Protein AF-A0A3D6B4K8-F1 (afdb_monomer)

Structure (mmCIF, N/CA/C/O backbone):
data_AF-A0A3D6B4K8-F1
#
_entry.id   AF-A0A3D6B4K8-F1
#
loop_
_atom_site.group_PDB
_atom_site.id
_atom_site.type_symbol
_atom_site.label_atom_id
_atom_site.label_alt_id
_atom_site.label_comp_id
_atom_site.label_asym_id
_atom_site.label_entity_id
_atom_site.label_seq_id
_atom_site.pdbx_PDB_ins_code
_atom_site.Cartn_x
_atom_site.Cartn_y
_atom_site.Cartn_z
_atom_site.occupancy
_atom_site.B_iso_or_equiv
_atom_site.auth_seq_id
_atom_site.auth_comp_id
_atom_site.auth_asym_id
_atom_site.auth_atom_id
_atom_site.pdbx_PDB_model_num
ATOM 1 N N . MET A 1 1 ? 8.023 9.685 6.694 1.00 73.88 1 MET A N 1
ATOM 2 C CA . MET A 1 1 ? 7.118 8.566 6.318 1.00 73.88 1 MET A CA 1
ATOM 3 C C . MET A 1 1 ? 6.332 8.925 5.067 1.00 73.88 1 MET A C 1
ATOM 5 O O . MET A 1 1 ? 6.423 8.193 4.092 1.00 73.88 1 MET A O 1
ATOM 9 N N . GLU A 1 2 ? 5.663 10.080 5.051 1.00 81.56 2 GLU A N 1
ATOM 10 C CA . GLU A 1 2 ? 4.970 10.606 3.863 1.00 81.56 2 GLU A CA 1
ATOM 11 C C . GLU A 1 2 ? 5.899 10.799 2.653 1.00 81.56 2 GLU A C 1
ATOM 13 O O . GLU A 1 2 ? 5.545 10.371 1.562 1.00 81.56 2 GLU A O 1
ATOM 18 N N . GLU A 1 3 ? 7.126 11.298 2.847 1.00 87.25 3 GLU A N 1
ATOM 19 C CA . GLU A 1 3 ? 8.135 11.422 1.772 1.00 87.25 3 GLU A CA 1
ATOM 20 C C . GLU A 1 3 ? 8.535 10.081 1.133 1.00 87.25 3 GLU A C 1
ATOM 22 O O . GLU A 1 3 ? 8.880 10.007 -0.043 1.00 87.25 3 GLU A O 1
ATOM 27 N N . ARG A 1 4 ? 8.483 8.981 1.896 1.00 89.56 4 ARG A N 1
ATOM 28 C CA . ARG A 1 4 ? 8.728 7.646 1.332 1.00 89.56 4 ARG A CA 1
ATOM 29 C C . ARG A 1 4 ? 7.516 7.174 0.537 1.00 89.56 4 ARG A C 1
ATOM 31 O O . ARG A 1 4 ? 7.676 6.591 -0.524 1.00 89.56 4 ARG A O 1
ATOM 38 N N . LEU A 1 5 ? 6.306 7.448 1.020 1.00 92.44 5 LEU A N 1
ATOM 39 C CA . LEU A 1 5 ? 5.066 7.067 0.341 1.00 92.44 5 LEU A CA 1
ATOM 40 C C . LEU A 1 5 ? 4.801 7.887 -0.931 1.00 92.44 5 LEU A C 1
ATOM 42 O O . LEU A 1 5 ? 4.133 7.390 -1.834 1.00 92.44 5 LEU A O 1
ATOM 46 N N . SER A 1 6 ? 5.322 9.112 -1.034 1.00 94.62 6 SER A N 1
ATOM 47 C CA . SER A 1 6 ? 5.184 9.946 -2.236 1.00 94.62 6 SER A CA 1
ATOM 48 C C . SER A 1 6 ? 6.057 9.484 -3.407 1.00 94.62 6 SER A C 1
ATOM 50 O O . SER A 1 6 ? 5.775 9.840 -4.546 1.00 94.62 6 SER A O 1
ATOM 52 N N . THR A 1 7 ? 7.090 8.677 -3.148 1.00 95.75 7 THR A N 1
ATOM 53 C CA . THR A 1 7 ? 8.000 8.137 -4.178 1.00 95.75 7 THR A CA 1
ATOM 54 C C . THR A 1 7 ? 7.673 6.698 -4.581 1.00 95.75 7 THR A C 1
ATOM 56 O O . THR A 1 7 ? 8.218 6.190 -5.559 1.00 95.75 7 THR A O 1
ATOM 59 N N . ILE A 1 8 ? 6.761 6.042 -3.859 1.00 95.81 8 ILE A N 1
ATOM 60 C CA . ILE A 1 8 ? 6.277 4.695 -4.167 1.00 95.81 8 ILE A CA 1
ATOM 61 C C . ILE A 1 8 ? 5.061 4.807 -5.085 1.00 95.81 8 ILE A C 1
ATOM 63 O O . ILE A 1 8 ? 4.076 5.449 -4.725 1.00 95.81 8 ILE A O 1
ATOM 67 N N . TYR A 1 9 ? 5.107 4.133 -6.231 1.00 96.38 9 TYR A N 1
ATOM 68 C CA . TYR A 1 9 ? 4.005 4.085 -7.190 1.00 96.38 9 TYR A CA 1
ATOM 69 C C . TYR A 1 9 ? 3.294 2.733 -7.138 1.00 96.38 9 TYR A C 1
ATOM 71 O O . TYR A 1 9 ? 3.931 1.679 -7.148 1.00 96.38 9 TYR A O 1
ATOM 79 N N . LEU A 1 10 ? 1.964 2.776 -7.086 1.00 95.94 10 LEU A N 1
ATOM 80 C CA . LEU A 1 10 ? 1.107 1.612 -7.280 1.00 95.94 10 LEU A CA 1
ATOM 81 C C . LEU A 1 10 ? 1.034 1.263 -8.770 1.00 95.94 10 LEU A C 1
ATOM 83 O O . LEU A 1 10 ? 1.294 2.093 -9.640 1.00 95.94 10 LEU A O 1
ATOM 87 N N . VAL A 1 11 ? 0.591 0.043 -9.067 1.00 95.69 11 VAL A N 1
ATOM 88 C CA . VAL A 1 11 ? 0.373 -0.450 -10.439 1.00 95.69 11 VAL A CA 1
ATOM 89 C C . VAL A 1 11 ? -0.612 0.433 -11.215 1.00 95.69 11 VAL A C 1
ATOM 91 O O . VAL A 1 11 ? -0.486 0.579 -12.426 1.00 95.69 11 VAL A O 1
ATOM 94 N N . SER A 1 12 ? -1.565 1.067 -10.528 1.00 92.81 12 SER A N 1
ATOM 95 C CA . SER A 1 12 ? -2.515 2.010 -11.130 1.00 92.81 12 SER A CA 1
ATOM 96 C C . SER A 1 12 ? -1.906 3.369 -11.508 1.00 92.81 12 SER A C 1
ATOM 98 O O . SER A 1 12 ? -2.605 4.209 -12.065 1.00 92.81 12 SER A O 1
ATOM 100 N N . GLY A 1 13 ? -0.629 3.614 -11.196 1.00 94.19 13 GLY A N 1
ATOM 101 C CA . GLY A 1 13 ? 0.067 4.875 -11.461 1.00 94.19 13 GLY A CA 1
ATOM 102 C C . GLY A 1 13 ? -0.116 5.948 -10.383 1.00 94.19 13 GLY A C 1
ATOM 103 O O . GLY A 1 13 ? 0.564 6.970 -10.429 1.00 94.19 13 GLY A O 1
ATOM 104 N N . GLN A 1 14 ? -0.981 5.728 -9.387 1.00 95.19 14 GLN A N 1
ATOM 105 C CA . GLN A 1 14 ? -1.076 6.608 -8.216 1.00 95.19 14 GLN A CA 1
ATOM 106 C C . GLN A 1 14 ? 0.091 6.376 -7.250 1.00 95.19 14 GLN A C 1
ATOM 108 O O . GLN A 1 14 ? 0.613 5.266 -7.137 1.00 95.19 14 GLN A O 1
ATOM 113 N N . THR A 1 15 ? 0.465 7.402 -6.492 1.00 97.06 15 THR A N 1
ATOM 114 C CA . THR A 1 15 ? 1.430 7.240 -5.397 1.00 97.06 15 THR A CA 1
ATOM 115 C C . THR A 1 15 ? 0.802 6.492 -4.219 1.00 97.06 15 THR A C 1
ATOM 117 O O . THR A 1 15 ? -0.406 6.576 -3.972 1.00 97.06 15 THR A O 1
ATOM 120 N N . ALA A 1 16 ? 1.623 5.801 -3.430 1.00 96.62 16 ALA A N 1
ATOM 121 C CA . ALA A 1 16 ? 1.182 5.171 -2.189 1.00 96.62 16 ALA A CA 1
ATOM 122 C C . ALA A 1 16 ? 0.613 6.202 -1.207 1.00 96.62 16 ALA A C 1
ATOM 124 O O . ALA A 1 16 ? -0.358 5.914 -0.512 1.00 96.62 16 ALA A O 1
ATOM 125 N N . LEU A 1 17 ? 1.151 7.426 -1.191 1.00 97.06 17 LEU A N 1
ATOM 126 C CA . LEU A 1 17 ? 0.599 8.511 -0.382 1.00 97.06 17 LEU A CA 1
ATOM 127 C C . LEU A 1 17 ? -0.835 8.863 -0.807 1.00 97.06 17 LEU A C 1
ATOM 129 O O . LEU A 1 17 ? -1.713 8.942 0.050 1.00 97.06 17 LEU A O 1
ATOM 133 N N . GLN A 1 18 ? -1.098 9.018 -2.111 1.00 96.31 18 GLN A N 1
ATOM 134 C CA . GLN A 1 18 ? -2.452 9.266 -2.630 1.00 96.31 18 GLN A CA 1
ATOM 135 C C . GLN A 1 18 ? -3.413 8.132 -2.265 1.00 96.31 18 GLN A C 1
ATOM 137 O O . GLN A 1 18 ? -4.508 8.394 -1.768 1.00 96.31 18 GLN A O 1
ATOM 142 N N . TYR A 1 19 ? -2.983 6.880 -2.434 1.00 95.50 19 TYR A N 1
ATOM 143 C CA . TYR A 1 19 ? -3.766 5.715 -2.027 1.00 95.50 19 TYR A CA 1
ATOM 144 C C . TYR A 1 19 ? -4.125 5.768 -0.534 1.00 95.50 19 TYR A C 1
ATOM 146 O O . TYR A 1 19 ? -5.298 5.696 -0.171 1.00 95.50 19 TYR A O 1
ATOM 154 N N . ILE A 1 20 ? -3.141 5.977 0.345 1.00 95.62 20 ILE A N 1
ATOM 155 C CA . ILE A 1 20 ? -3.355 6.031 1.799 1.00 95.62 20 ILE A CA 1
ATOM 156 C C . ILE A 1 20 ? -4.257 7.200 2.207 1.00 95.62 20 ILE A C 1
ATOM 158 O O . ILE A 1 20 ? -5.073 7.060 3.121 1.00 95.62 20 ILE A O 1
ATOM 162 N N . MET A 1 21 ? -4.161 8.342 1.528 1.00 95.38 21 MET A N 1
ATOM 163 C CA . MET A 1 21 ? -5.035 9.485 1.793 1.00 95.38 21 MET A CA 1
ATOM 164 C C . MET A 1 21 ? -6.501 9.188 1.456 1.00 95.38 21 MET A C 1
ATOM 166 O O . MET A 1 21 ? -7.384 9.628 2.201 1.00 95.38 21 MET A O 1
ATOM 170 N N . ASN A 1 22 ? -6.747 8.379 0.419 1.00 94.50 22 ASN A N 1
ATOM 171 C CA . ASN A 1 22 ? -8.078 7.901 0.032 1.00 94.50 22 ASN A CA 1
ATOM 172 C C . ASN A 1 22 ? -8.617 6.795 0.958 1.00 94.50 22 ASN A C 1
ATOM 174 O O . ASN A 1 22 ? -9.829 6.607 1.068 1.00 94.50 22 ASN A O 1
ATOM 178 N N . VAL A 1 23 ? -7.742 6.081 1.671 1.00 92.94 23 VAL A N 1
ATOM 179 C CA . VAL A 1 23 ? -8.139 5.085 2.672 1.00 92.94 23 VAL A CA 1
ATOM 180 C C . VAL A 1 23 ? -8.680 5.773 3.935 1.00 92.94 23 VAL A C 1
ATOM 182 O O . VAL A 1 23 ? -8.135 6.764 4.437 1.00 92.94 23 VAL A O 1
ATOM 185 N N . SER A 1 24 ? -9.761 5.211 4.494 1.00 94.56 24 SER A N 1
ATOM 186 C CA . SER A 1 24 ? -10.345 5.670 5.763 1.00 94.56 24 SER A CA 1
ATOM 187 C C . SER A 1 24 ? -9.287 5.723 6.867 1.00 94.56 24 SER A C 1
ATOM 189 O O . SER A 1 24 ? -8.502 4.789 7.024 1.00 94.56 24 SER A O 1
ATOM 191 N N . ARG A 1 25 ? -9.297 6.790 7.680 1.00 94.88 25 ARG A N 1
ATOM 192 C CA . ARG A 1 25 ? -8.262 7.068 8.694 1.00 94.88 25 ARG A CA 1
ATOM 193 C C . ARG A 1 25 ? -7.936 5.864 9.586 1.00 94.88 25 ARG A C 1
ATOM 195 O O . ARG A 1 25 ? -6.763 5.628 9.854 1.00 94.88 25 ARG A O 1
ATOM 202 N N . LYS A 1 26 ? -8.948 5.081 9.981 1.00 95.06 26 LYS A N 1
ATOM 203 C CA . LYS A 1 26 ? -8.788 3.884 10.829 1.00 95.06 26 LYS A CA 1
ATOM 204 C C . LYS A 1 26 ? -7.982 2.746 10.188 1.00 95.06 26 LYS A C 1
ATOM 206 O O . LYS A 1 26 ? -7.480 1.897 10.908 1.00 95.06 26 LYS A O 1
ATOM 211 N N . TYR A 1 27 ? -7.849 2.726 8.862 1.00 93.38 27 TYR A N 1
ATOM 212 C CA . TYR A 1 27 ? -7.113 1.694 8.126 1.00 93.38 27 TYR A CA 1
ATOM 213 C C . TYR A 1 27 ? -5.788 2.192 7.542 1.00 93.38 27 TYR A C 1
ATOM 215 O O . TYR A 1 27 ? -5.060 1.413 6.941 1.00 93.38 27 TYR A O 1
ATOM 223 N N . ARG A 1 28 ? -5.442 3.476 7.698 1.00 95.12 28 ARG A N 1
ATOM 224 C CA . ARG A 1 28 ? -4.232 4.034 7.074 1.00 95.12 28 ARG A CA 1
ATOM 225 C C . ARG A 1 28 ? -2.954 3.390 7.583 1.00 95.12 28 ARG A C 1
ATOM 227 O O . ARG A 1 28 ? -2.061 3.140 6.783 1.00 95.12 28 ARG A O 1
ATOM 234 N N . GLN A 1 29 ? -2.877 3.109 8.883 1.00 95.25 29 GLN A N 1
ATOM 235 C CA . GLN A 1 29 ? -1.705 2.461 9.467 1.00 95.25 29 GLN A CA 1
ATOM 236 C C . GLN A 1 29 ? -1.5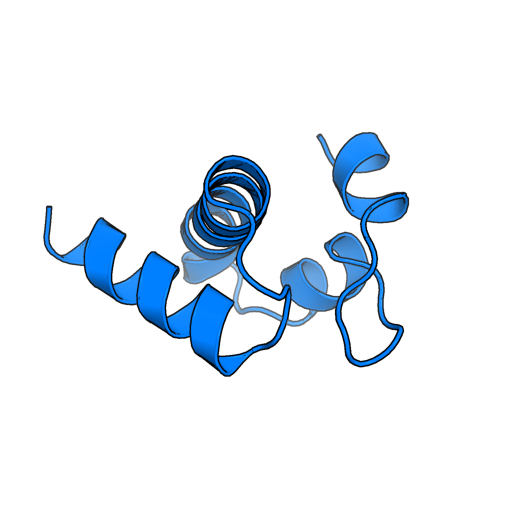07 1.065 8.869 1.00 95.25 29 GLN A C 1
ATOM 238 O O . GLN A 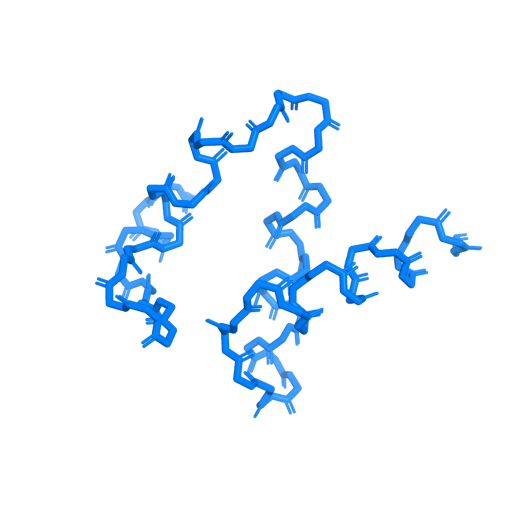1 29 ? -0.483 0.818 8.242 1.00 95.25 29 GLN A O 1
ATOM 243 N N . ILE A 1 30 ? -2.528 0.207 8.951 1.00 96.38 30 ILE A N 1
ATOM 244 C CA . ILE A 1 30 ? -2.443 -1.165 8.437 1.00 96.38 30 ILE A CA 1
ATOM 245 C C . ILE A 1 30 ? -2.248 -1.216 6.917 1.00 96.38 30 ILE A C 1
ATOM 247 O O . ILE A 1 30 ? -1.502 -2.046 6.415 1.00 96.38 30 ILE A O 1
ATOM 251 N N . ALA A 1 31 ? -2.855 -0.291 6.169 1.00 96.12 31 ALA A N 1
ATOM 252 C CA . ALA A 1 31 ? -2.636 -0.177 4.731 1.00 96.12 31 ALA A CA 1
ATOM 253 C C . ALA A 1 31 ? -1.203 0.273 4.407 1.00 96.12 31 ALA A C 1
ATOM 255 O O . ALA A 1 31 ? -0.615 -0.199 3.440 1.00 96.12 31 ALA A O 1
ATOM 256 N N . THR A 1 32 ? -0.622 1.160 5.219 1.00 96.62 32 THR A N 1
ATOM 257 C CA . THR A 1 32 ? 0.768 1.597 5.04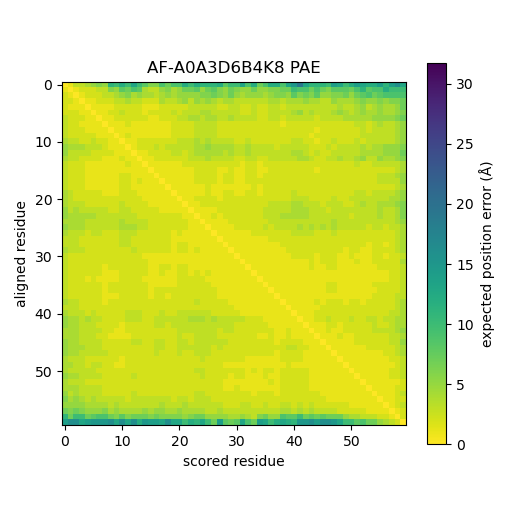7 1.00 96.62 32 THR A CA 1
ATOM 258 C C . THR A 1 32 ? 1.739 0.453 5.323 1.00 96.62 32 THR A C 1
ATOM 260 O O . THR A 1 32 ? 2.668 0.234 4.550 1.00 96.62 32 THR A O 1
ATOM 263 N N . GLU A 1 33 ? 1.509 -0.299 6.397 1.00 96.62 33 GLU A N 1
ATOM 264 C CA . GLU A 1 33 ? 2.303 -1.480 6.732 1.00 96.62 33 GLU A CA 1
ATOM 265 C C . GLU A 1 33 ? 2.188 -2.553 5.640 1.00 96.62 33 GLU A C 1
ATOM 267 O O . GLU A 1 33 ? 3.206 -3.062 5.180 1.00 96.62 33 GLU A O 1
ATOM 272 N N . ALA A 1 34 ? 0.980 -2.796 5.125 1.00 97.44 34 ALA A N 1
ATOM 273 C CA . ALA A 1 34 ? 0.748 -3.712 4.014 1.00 97.44 34 ALA A CA 1
ATOM 274 C C . ALA A 1 34 ? 1.485 -3.304 2.727 1.00 97.44 34 ALA A C 1
ATOM 276 O O . AL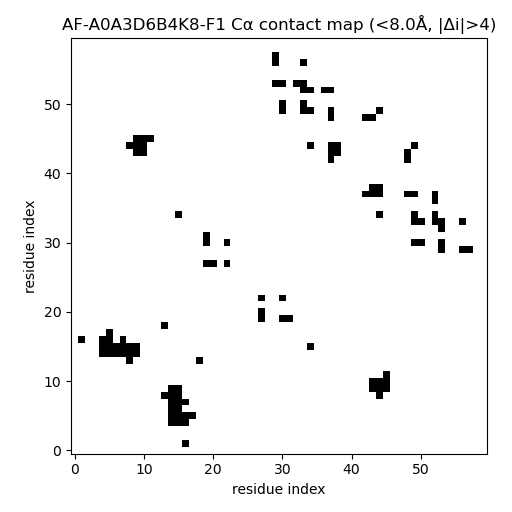A A 1 34 ? 2.037 -4.161 2.045 1.00 97.44 34 ALA A O 1
ATOM 277 N N . ILE A 1 35 ? 1.549 -2.007 2.401 1.00 97.25 35 ILE 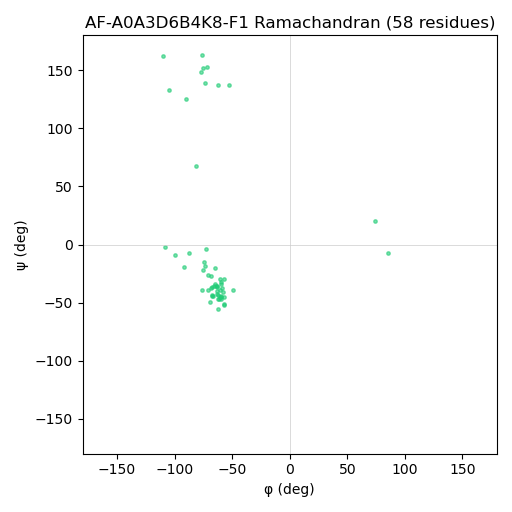A N 1
ATOM 278 C CA . ILE A 1 35 ? 2.332 -1.512 1.255 1.00 97.25 35 ILE A CA 1
ATOM 279 C C . ILE A 1 35 ? 3.818 -1.828 1.435 1.00 97.25 35 ILE A C 1
ATOM 281 O O . ILE A 1 35 ? 4.464 -2.317 0.506 1.00 97.25 35 ILE A O 1
ATOM 285 N N . PHE A 1 36 ? 4.372 -1.561 2.621 1.00 96.81 36 PHE A N 1
ATOM 286 C CA . PHE A 1 36 ? 5.776 -1.862 2.892 1.00 96.81 36 PHE A CA 1
ATOM 287 C C . PHE A 1 36 ? 6.056 -3.363 2.891 1.00 96.81 36 PHE A C 1
ATOM 289 O O . PHE A 1 36 ? 7.107 -3.778 2.407 1.00 96.81 36 PHE A O 1
ATOM 296 N N . GLU A 1 37 ? 5.116 -4.170 3.369 1.00 97.06 37 GLU A N 1
ATOM 297 C CA . GLU A 1 37 ? 5.227 -5.622 3.345 1.00 97.06 37 GLU A CA 1
ATOM 298 C C . GLU A 1 37 ? 5.179 -6.169 1.913 1.00 97.06 37 GLU A C 1
ATOM 300 O O . GLU A 1 37 ? 6.029 -6.976 1.540 1.00 97.06 37 GLU A O 1
ATOM 305 N N . CYS A 1 38 ? 4.270 -5.672 1.067 1.00 97.19 38 CYS A N 1
ATOM 306 C CA . CYS A 1 38 ? 4.254 -6.013 -0.355 1.00 97.19 38 CYS A CA 1
ATOM 307 C C . CYS A 1 38 ? 5.586 -5.665 -1.030 1.00 97.19 38 CYS A C 1
ATOM 309 O O . CYS A 1 38 ? 6.145 -6.504 -1.731 1.00 97.19 38 CYS A O 1
ATOM 311 N N . LEU A 1 39 ? 6.144 -4.476 -0.768 1.00 96.19 39 LEU A N 1
ATOM 312 C CA . LEU A 1 39 ? 7.466 -4.091 -1.278 1.00 96.19 39 LEU A CA 1
ATOM 313 C C . LEU A 1 39 ? 8.572 -5.034 -0.798 1.00 96.19 39 LEU A C 1
ATOM 315 O O . LEU A 1 39 ? 9.421 -5.440 -1.588 1.00 96.19 39 LEU A O 1
ATOM 319 N N . ARG A 1 40 ? 8.561 -5.392 0.490 1.00 96.44 40 ARG A N 1
ATOM 320 C CA . ARG A 1 40 ? 9.549 -6.292 1.097 1.00 96.44 40 ARG A CA 1
ATOM 321 C C . ARG A 1 40 ? 9.501 -7.693 0.487 1.00 96.44 40 ARG A C 1
ATOM 323 O O . ARG A 1 40 ? 10.546 -8.318 0.332 1.00 96.44 40 ARG A O 1
ATOM 330 N N . LEU A 1 41 ? 8.305 -8.174 0.153 1.00 96.50 41 LEU A N 1
ATOM 331 C CA . LEU A 1 41 ? 8.068 -9.493 -0.437 1.00 96.50 41 LEU A CA 1
ATOM 332 C C . LEU A 1 41 ? 8.163 -9.502 -1.972 1.00 96.50 41 LEU A C 1
ATOM 334 O O . LEU A 1 41 ? 8.117 -10.571 -2.574 1.00 96.50 41 LEU A O 1
ATOM 33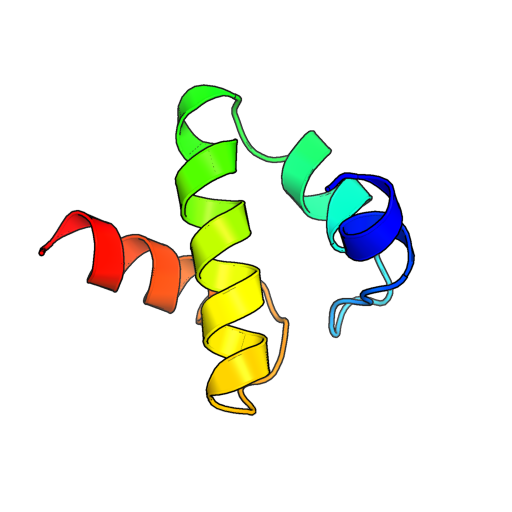8 N N . GLY A 1 42 ? 8.302 -8.335 -2.611 1.00 96.25 42 GLY A N 1
ATOM 339 C CA . GLY A 1 42 ? 8.330 -8.209 -4.071 1.00 96.25 42 GLY A CA 1
ATOM 340 C C . GLY A 1 42 ? 6.961 -8.377 -4.739 1.00 96.25 42 GLY A C 1
ATOM 341 O O . GLY A 1 42 ? 6.897 -8.670 -5.932 1.00 96.25 42 GLY A O 1
ATOM 342 N N . TYR A 1 43 ? 5.868 -8.206 -3.991 1.00 96.44 43 TYR A N 1
ATOM 343 C CA . TYR A 1 43 ? 4.516 -8.253 -4.540 1.00 96.44 43 TYR A CA 1
ATOM 344 C C . TYR A 1 43 ? 4.153 -6.970 -5.287 1.00 96.44 43 TYR A C 1
ATOM 346 O O . TYR A 1 43 ? 4.598 -5.877 -4.917 1.00 96.44 43 TYR A O 1
ATOM 354 N N . PRO A 1 44 ? 3.306 -7.076 -6.326 1.00 95.81 44 PRO A N 1
ATOM 355 C CA . PRO A 1 44 ? 2.824 -5.903 -7.026 1.00 95.81 44 PRO A CA 1
ATOM 356 C C . PRO A 1 44 ? 2.017 -5.017 -6.076 1.00 95.81 44 PRO A C 1
ATOM 358 O O . PRO A 1 44 ? 1.165 -5.479 -5.320 1.00 95.81 44 PRO A O 1
ATOM 361 N N . LEU A 1 45 ? 2.251 -3.710 -6.158 1.00 96.25 45 LEU A N 1
ATOM 362 C CA . LEU A 1 45 ? 1.500 -2.713 -5.40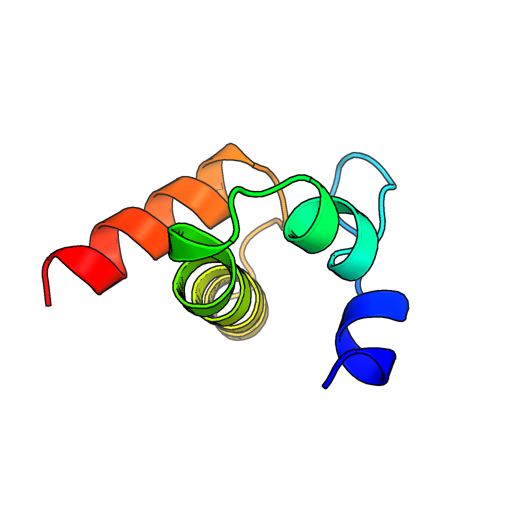4 1.00 96.25 45 LEU A CA 1
ATOM 363 C C . LEU A 1 45 ? 0.170 -2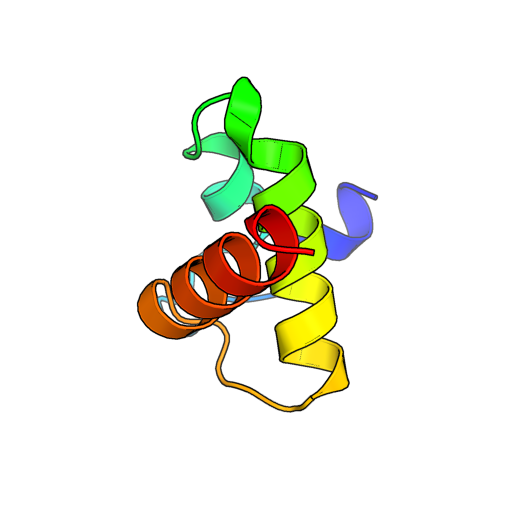.405 -6.092 1.00 96.25 45 LEU A C 1
ATOM 365 O O . LEU A 1 45 ? -0.029 -1.326 -6.645 1.00 96.25 45 LEU A O 1
ATOM 369 N N . ASN A 1 46 ? -0.730 -3.381 -6.109 1.00 96.12 46 ASN A N 1
ATOM 370 C CA . ASN A 1 46 ? -2.115 -3.197 -6.524 1.00 96.12 46 ASN A CA 1
ATOM 371 C C . ASN A 1 46 ? -3.053 -3.318 -5.314 1.00 96.12 46 ASN A C 1
ATOM 373 O O . ASN A 1 46 ? -2.681 -3.853 -4.267 1.00 96.12 46 ASN A O 1
ATOM 377 N N . ASP A 1 47 ? -4.280 -2.828 -5.466 1.00 94.06 47 ASP A N 1
ATOM 378 C CA . ASP A 1 47 ? -5.251 -2.771 -4.371 1.00 94.06 47 ASP A CA 1
ATOM 379 C C . ASP A 1 47 ? -5.567 -4.157 -3.785 1.00 94.06 47 ASP A C 1
ATOM 381 O O . ASP A 1 47 ? -5.812 -4.278 -2.582 1.00 94.06 47 ASP A O 1
ATOM 385 N N . MET A 1 48 ? -5.535 -5.211 -4.610 1.00 96.38 48 MET A N 1
ATOM 386 C CA . MET A 1 48 ? -5.827 -6.582 -4.190 1.00 96.38 48 MET A CA 1
ATOM 387 C C . MET A 1 48 ? -4.741 -7.136 -3.265 1.00 96.38 48 MET A C 1
ATOM 389 O O . MET A 1 48 ? -5.073 -7.617 -2.183 1.00 96.38 48 MET A O 1
ATOM 393 N N . GLU A 1 49 ? -3.466 -7.015 -3.638 1.00 97.44 49 GLU A N 1
ATOM 394 C CA . GLU A 1 49 ? -2.337 -7.476 -2.818 1.00 97.44 49 GLU A CA 1
ATOM 395 C C . GLU A 1 49 ? -2.208 -6.659 -1.533 1.00 97.44 49 GLU A C 1
ATOM 397 O O . GLU A 1 49 ? -2.084 -7.221 -0.446 1.00 97.44 49 GLU A O 1
ATOM 402 N N . ILE A 1 50 ? -2.323 -5.328 -1.632 1.00 96.31 50 ILE A N 1
ATOM 403 C CA . ILE A 1 50 ? -2.264 -4.440 -0.463 1.00 96.31 50 ILE A CA 1
ATOM 404 C C . ILE A 1 50 ? -3.394 -4.783 0.516 1.00 96.31 50 ILE A C 1
ATOM 406 O O . ILE A 1 50 ? -3.167 -4.903 1.719 1.00 96.31 50 ILE A O 1
ATOM 410 N N . THR A 1 51 ? -4.619 -4.988 0.022 1.00 94.88 51 THR A N 1
ATOM 411 C CA . THR A 1 51 ? -5.753 -5.377 0.874 1.00 94.88 51 THR A CA 1
ATOM 412 C C . THR A 1 51 ? -5.585 -6.789 1.433 1.00 94.88 51 THR A C 1
ATOM 414 O O . THR A 1 51 ? -5.942 -7.032 2.587 1.00 94.88 51 THR A O 1
ATOM 417 N N . GLY A 1 52 ? -5.043 -7.718 0.643 1.00 96.56 52 GLY A N 1
ATOM 418 C CA . GLY A 1 52 ? -4.707 -9.071 1.077 1.00 96.56 52 GLY A CA 1
ATOM 419 C C . GLY A 1 52 ? -3.749 -9.048 2.264 1.00 96.56 52 GLY A C 1
ATOM 420 O O . GLY A 1 52 ? -4.079 -9.581 3.324 1.00 96.56 52 GLY A O 1
ATOM 421 N N . LYS A 1 53 ? -2.635 -8.318 2.140 1.00 96.56 53 LYS A N 1
ATOM 422 C CA . LYS A 1 53 ? -1.665 -8.141 3.226 1.00 96.56 53 LYS A CA 1
ATOM 423 C C . LYS A 1 53 ? -2.236 -7.413 4.427 1.00 96.56 53 LYS A C 1
ATOM 425 O O . LYS A 1 53 ? -2.073 -7.892 5.543 1.00 96.56 53 LYS A O 1
ATOM 430 N N . ALA A 1 54 ? -3.010 -6.351 4.225 1.00 95.88 54 ALA A N 1
ATOM 431 C CA . ALA A 1 54 ? -3.674 -5.677 5.337 1.00 95.88 54 ALA A CA 1
ATOM 432 C C . ALA A 1 54 ? -4.609 -6.626 6.114 1.00 95.88 54 ALA A C 1
ATOM 434 O O . ALA A 1 54 ? -4.679 -6.564 7.338 1.00 95.88 54 ALA A O 1
ATOM 435 N N . ARG A 1 55 ? -5.314 -7.536 5.425 1.00 95.06 55 ARG A N 1
ATOM 436 C CA . ARG A 1 55 ? -6.173 -8.546 6.066 1.00 95.06 55 ARG A CA 1
ATOM 437 C C . ARG A 1 55 ? -5.381 -9.627 6.792 1.00 95.06 55 ARG A C 1
ATOM 439 O O . ARG A 1 55 ? -5.834 -10.057 7.846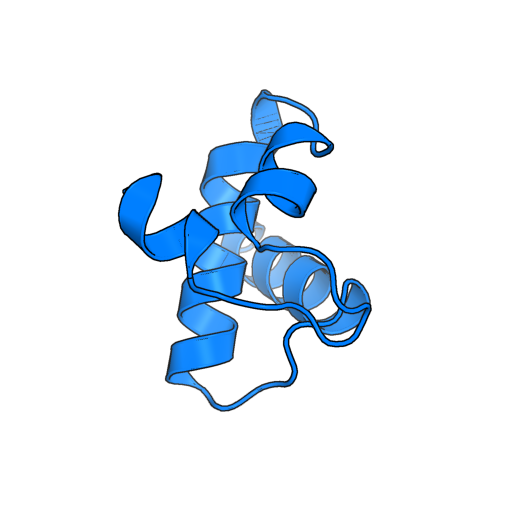 1.00 95.06 55 ARG A O 1
ATOM 446 N N . GLU A 1 56 ? -4.262 -10.084 6.235 1.00 95.19 56 GLU A N 1
ATOM 447 C CA . GLU A 1 56 ? -3.365 -11.033 6.907 1.00 95.19 56 GLU A CA 1
ATOM 448 C C . GLU A 1 56 ? -2.851 -10.440 8.224 1.00 95.19 56 GLU A C 1
ATOM 450 O O . GLU A 1 56 ? -2.973 -11.075 9.266 1.00 95.19 56 GLU A O 1
ATOM 455 N N . MET A 1 57 ? -2.393 -9.188 8.194 1.00 92.75 57 MET A N 1
ATOM 456 C CA . MET A 1 57 ? -1.840 -8.496 9.361 1.00 92.75 57 MET A CA 1
ATOM 457 C C . MET A 1 57 ? -2.880 -8.189 10.449 1.00 92.75 57 MET A C 1
ATOM 459 O O . MET A 1 57 ? -2.535 -8.115 11.620 1.00 92.75 57 MET A O 1
ATOM 463 N N . LEU A 1 58 ? -4.162 -8.034 10.096 1.00 90.38 58 LEU A N 1
ATOM 464 C CA . LEU A 1 58 ? -5.248 -7.892 11.081 1.00 90.38 58 LEU A CA 1
ATOM 465 C C . LEU A 1 58 ? -5.619 -9.205 11.783 1.00 90.38 58 LEU A C 1
ATOM 467 O O . LEU A 1 58 ? -6.378 -9.173 12.750 1.00 90.38 58 LEU A O 1
ATOM 471 N N . ARG A 1 59 ? -5.190 -10.355 11.251 1.00 86.62 59 ARG A N 1
ATOM 472 C CA . ARG A 1 59 ? -5.490 -11.680 11.819 1.00 86.62 59 ARG A CA 1
ATOM 473 C C . ARG A 1 59 ? -4.417 -12.170 12.792 1.00 86.62 59 ARG A C 1
ATOM 475 O O . ARG A 1 59 ? -4.699 -13.100 13.542 1.00 86.62 59 ARG A O 1
ATOM 482 N N . THR A 1 60 ? -3.221 -11.596 12.725 1.00 71.06 60 THR A N 1
ATOM 483 C CA . THR A 1 60 ? -2.098 -11.805 13.652 1.00 71.06 60 THR A CA 1
ATOM 484 C C . THR A 1 60 ? -2.217 -10.919 14.877 1.00 71.06 60 THR A C 1
ATOM 486 O O . THR A 1 60 ? -1.918 -11.431 15.975 1.00 71.06 60 THR A O 1
#

Radius of gyration: 10.34 Å; Cα contacts (8 Å, |Δi|>4): 61; chains: 1; bounding box: 20×23×25 Å

Mean predicted aligned error: 2.6 Å

Foldseek 3Di:
DLVVQQPDAAPVRDTSNVVLVPDDPVQSVLLVVLQVVCVVVVHGRDPVSSVVSSVVVVVD

pLDDT: mean 94.18, std 4.91, range [71.06, 97.44]

Sequence (60 aa):
MEERLSTIYLVSGQTALQYIMNVSRKYRQIATEAIFECLRLGYPLNDMEITGKAREMLRT

Nearest PDB structures (foldseek):
  2r6e-assembly1_A  TM=7.366E-01  e=2.819E+00  Geobacillus stearothermophilus
  2vye-assembly1_A  TM=7.329E-01  e=4.187E+00  Geobacillus kaustophilus HTA426
  2r6a-assembly1_A  TM=7.368E-01  e=4.472E+00  Geobacillus stearothermophilus
  2vyf-assembly1_B  TM=7.319E-01  e=8.644E+00  Geobacillus kaustophilus HTA426

Secondary structure (DSSP, 8-state):
-HHHHTT-B-TTS-BHHHHHHHS-GGGHHHHHHHHHHHHHHT---SHHHHHHHHHHHTT-

Solvent-accessible surface area (backbone atoms only — not comparable to full-atom values): 3384 Å² total; per-residue (Å²): 110,66,76,60,26,60,73,36,66,27,75,87,71,48,32,44,39,59,52,44,69,74,38,60,79,95,46,30,63,50,45,50,52,15,46,54,49,31,59,75,72,69,45,69,52,38,73,66,51,28,50,48,41,28,53,54,62,73,72,109